Protein 1I6F (pdb70)

B-factor: mean 0.94, std 0.75, range [0.19, 4.69]

Structure (mmCIF, N/CA/C/O backbone):
data_1I6F
#
_entry.id   1I6F
#
_cell.length_a   ?
_cell.length_b   ?
_cell.length_c   ?
_cell.angle_alpha   ?
_cell.angle_beta   ?
_cell.angle_gamma   ?
#
loop_
_atom_site.group_PDB
_atom_site.id
_atom_site.type_symbol
_atom_site.label_atom_id
_atom_site.label_alt_id
_atom_site.label_comp_id
_atom_site.label_asym_id
_atom_site.label_entity_id
_atom_site.label_seq_id
_atom_site.pdbx_PDB_ins_code
_atom_site.Cartn_x
_atom_site.Cartn_y
_atom_site.Cartn_z
_atom_site.occupancy
_atom_site.B_iso_or_equiv
_atom_site.auth_seq_id
_atom_site.auth_comp_id
_atom_site.auth_asym_id
_atom_site.auth_atom_id
_atom_site.pdbx_PDB_model_num
ATOM 1 N N . LYS A 1 1 ? -3.641 10.573 -4.010 1.00 0.57 1 LYS A N 1
ATOM 2 C CA . LYS A 1 1 ? -2.643 9.869 -4.866 1.00 0.45 1 LYS A CA 1
ATOM 3 C C . LYS A 1 1 ? -2.700 8.360 -4.613 1.00 0.38 1 LYS A C 1
ATOM 4 O O . LYS A 1 1 ? -3.157 7.911 -3.581 1.00 0.44 1 LYS A O 1
ATOM 25 N N . ASP A 1 2 ? -2.238 7.574 -5.547 1.00 0.36 2 ASP A N 1
ATOM 26 C CA . ASP A 1 2 ? -2.267 6.095 -5.358 1.00 0.34 2 ASP A CA 1
ATOM 27 C C . ASP A 1 2 ? -0.860 5.574 -5.049 1.00 0.34 2 ASP A C 1
ATOM 28 O O . ASP A 1 2 ? 0.129 6.193 -5.387 1.00 0.47 2 ASP A O 1
ATOM 37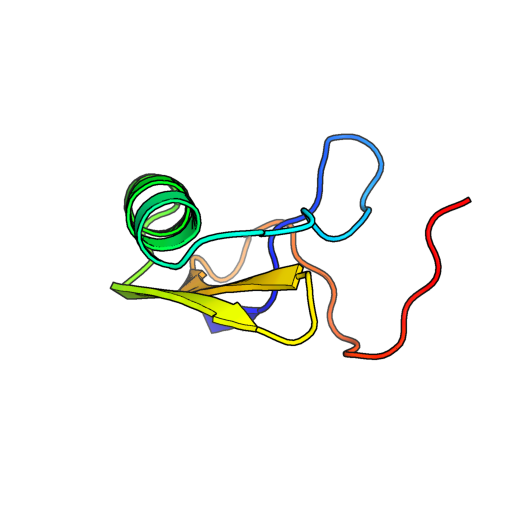 N N . GLY A 1 3 ? -0.765 4.440 -4.410 1.00 0.27 3 GLY A N 1
ATOM 38 C CA . GLY A 1 3 ? 0.577 3.881 -4.081 1.00 0.32 3 GLY A CA 1
ATOM 39 C C . GLY A 1 3 ? 0.424 2.750 -3.063 1.00 0.30 3 GLY A C 1
ATOM 40 O O . GLY A 1 3 ? -0.671 2.327 -2.751 1.00 0.30 3 GLY A O 1
ATOM 44 N N . TYR A 1 4 ? 1.514 2.257 -2.541 1.00 0.32 4 TYR A N 1
ATOM 45 C CA . TYR A 1 4 ? 1.429 1.153 -1.542 1.00 0.32 4 TYR A CA 1
ATOM 46 C C . TYR A 1 4 ? 1.784 1.674 -0.146 1.00 0.34 4 TYR A C 1
ATOM 47 O O . TYR A 1 4 ? 2.752 2.389 0.022 1.00 0.38 4 TYR A O 1
ATOM 65 N N . PRO A 1 5 ? 0.982 1.296 0.812 1.00 0.35 5 PRO A N 1
ATOM 66 C CA . PRO A 1 5 ? 1.210 1.728 2.212 1.00 0.38 5 PRO A CA 1
ATOM 67 C C . PRO A 1 5 ? 2.408 0.987 2.812 1.00 0.37 5 PRO A C 1
ATOM 68 O O . PRO A 1 5 ? 2.624 -0.179 2.548 1.00 0.40 5 PRO A O 1
ATOM 79 N N . VAL A 1 6 ? 3.188 1.655 3.618 1.00 0.38 6 VAL A N 1
ATOM 80 C CA . VAL A 1 6 ? 4.371 0.987 4.233 1.00 0.42 6 VAL A CA 1
ATOM 81 C C . VAL A 1 6 ? 4.227 0.956 5.757 1.00 0.46 6 VAL A C 1
ATOM 82 O O . VAL A 1 6 ? 3.389 1.628 6.325 1.00 0.49 6 VAL A O 1
ATOM 95 N N . ASP A 1 7 ? 5.037 0.180 6.424 1.00 0.52 7 ASP A N 1
ATOM 96 C CA . ASP A 1 7 ? 4.945 0.106 7.910 1.00 0.61 7 ASP A CA 1
ATOM 97 C C . ASP A 1 7 ? 5.852 1.162 8.549 1.00 0.65 7 ASP A C 1
ATOM 98 O O . ASP A 1 7 ? 6.419 1.998 7.873 1.00 0.64 7 ASP A O 1
ATOM 107 N N . SER A 1 8 ? 5.992 1.130 9.846 1.00 0.78 8 SER A N 1
ATOM 108 C CA . SER A 1 8 ? 6.862 2.133 10.526 1.00 0.87 8 SER A CA 1
ATOM 109 C C . SER A 1 8 ? 8.291 2.050 9.981 1.00 0.83 8 SER A C 1
ATOM 110 O O . SER A 1 8 ? 9.094 2.939 10.182 1.00 0.93 8 SER A O 1
ATOM 118 N N . LYS A 1 9 ? 8.612 0.989 9.293 1.00 0.73 9 LYS A N 1
ATOM 119 C CA . LYS A 1 9 ? 9.989 0.851 8.736 1.00 0.75 9 LYS A CA 1
ATOM 120 C C . LYS A 1 9 ? 10.037 1.392 7.305 1.00 0.70 9 LYS A C 1
ATOM 121 O O . LYS A 1 9 ? 11.086 1.734 6.796 1.00 0.83 9 LYS A O 1
ATOM 140 N N . GLY A 1 10 ? 8.910 1.473 6.653 1.00 0.59 10 GLY A N 1
ATOM 141 C CA . GLY A 1 10 ? 8.893 1.992 5.256 1.00 0.60 10 GLY A CA 1
ATOM 142 C C . GLY A 1 10 ? 8.834 0.819 4.275 1.00 0.49 10 GLY A C 1
ATOM 143 O O . GLY A 1 10 ? 9.199 0.942 3.123 1.00 0.58 10 GLY A O 1
ATOM 147 N N . CYS A 1 11 ? 8.377 -0.318 4.723 1.00 0.42 11 CYS A N 1
ATOM 148 C CA . CYS A 1 11 ? 8.295 -1.498 3.814 1.00 0.39 11 CYS A CA 1
ATOM 149 C C . CYS A 1 11 ? 6.856 -1.693 3.329 1.00 0.37 11 CYS A C 1
ATOM 150 O O . CYS A 1 11 ? 5.912 -1.557 4.082 1.00 0.40 11 CYS A O 1
ATOM 157 N N . LYS A 1 12 ? 6.680 -2.011 2.075 1.00 0.42 12 LYS A N 1
ATOM 158 C CA . LYS A 1 12 ? 5.302 -2.214 1.543 1.00 0.45 12 LYS A CA 1
ATOM 159 C C . LYS A 1 12 ? 4.541 -3.217 2.415 1.00 0.42 12 LYS A C 1
ATOM 160 O O . LYS A 1 12 ? 5.096 -4.189 2.888 1.00 0.48 12 LYS A O 1
ATOM 179 N N . LEU A 1 13 ? 3.275 -2.987 2.632 1.00 0.42 13 LEU A N 1
ATOM 180 C CA . LEU A 1 13 ? 2.480 -3.928 3.473 1.00 0.43 13 LEU A CA 1
ATOM 181 C C . LEU A 1 13 ? 2.022 -5.127 2.639 1.00 0.41 13 LEU A C 1
ATOM 182 O O . LEU A 1 13 ? 1.188 -5.004 1.764 1.00 0.50 13 LEU A O 1
ATOM 198 N N . SER A 1 14 ? 2.561 -6.286 2.903 1.00 0.46 14 SER A N 1
ATOM 199 C CA . SER A 1 14 ? 2.156 -7.491 2.124 1.00 0.47 14 SER A CA 1
ATOM 200 C C . SER A 1 14 ? 0.649 -7.725 2.258 1.00 0.46 14 SER A C 1
ATOM 201 O O . SER A 1 14 ? 0.078 -7.565 3.319 1.00 0.59 14 SER A O 1
ATOM 209 N N . CYS A 1 15 ? 0.000 -8.102 1.191 1.00 0.47 15 CYS A N 1
ATOM 210 C CA . CYS A 1 15 ? -1.470 -8.345 1.258 1.00 0.54 15 CYS A CA 1
ATOM 211 C C . CYS A 1 15 ? -1.796 -9.756 0.763 1.00 0.46 15 CYS A C 1
ATOM 212 O O . CYS A 1 15 ? -1.196 -10.251 -0.171 1.00 0.50 15 CYS A O 1
ATOM 219 N N . VAL A 1 16 ? -2.743 -10.408 1.380 1.00 0.49 16 VAL A N 1
ATOM 220 C CA . VAL A 1 16 ? -3.107 -11.786 0.944 1.00 0.57 16 VAL A CA 1
ATOM 221 C C . VAL A 1 16 ? -4.563 -11.823 0.469 1.00 0.51 16 VAL A C 1
ATOM 222 O O . VAL A 1 16 ? -5.000 -12.773 -0.150 1.00 0.69 16 VAL A O 1
ATOM 235 N N . ALA A 1 17 ? -5.315 -10.796 0.755 1.00 0.46 17 ALA A N 1
ATOM 236 C CA . ALA A 1 17 ? -6.742 -10.773 0.320 1.00 0.46 17 ALA A CA 1
ATOM 237 C C . ALA A 1 17 ? -7.156 -9.348 -0.058 1.00 0.42 17 ALA A C 1
ATOM 238 O O . ALA A 1 17 ? -6.606 -8.381 0.431 1.00 0.59 17 ALA A O 1
ATOM 245 N N . ASN A 1 18 ? -8.121 -9.212 -0.926 1.00 0.36 18 ASN A N 1
ATOM 246 C CA . ASN A 1 18 ? -8.568 -7.849 -1.335 1.00 0.36 18 ASN A CA 1
ATOM 247 C C . ASN A 1 18 ? -9.299 -7.163 -0.177 1.00 0.34 18 ASN A C 1
ATOM 248 O O . ASN A 1 18 ? -9.055 -6.012 0.128 1.00 0.44 18 ASN A O 1
ATOM 259 N N . ASN A 1 19 ? -10.192 -7.860 0.470 1.00 0.32 19 ASN A N 1
ATOM 260 C CA . ASN A 1 19 ? -10.937 -7.247 1.607 1.00 0.36 19 ASN A CA 1
ATOM 261 C C . ASN A 1 19 ? -9.959 -6.604 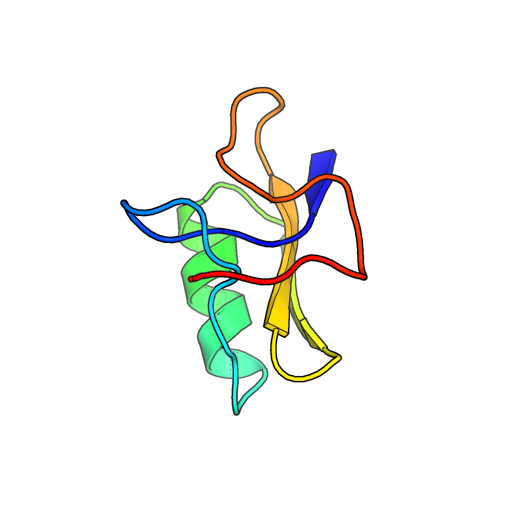2.594 1.00 0.33 19 ASN A C 1
ATOM 262 O O . ASN A 1 19 ? -10.169 -5.503 3.064 1.00 0.40 19 ASN A O 1
ATOM 273 N N . TYR A 1 20 ? -8.890 -7.282 2.913 1.00 0.30 20 TYR A N 1
ATOM 274 C CA . TYR A 1 20 ? -7.901 -6.709 3.870 1.00 0.33 20 TYR A CA 1
ATOM 275 C C . TYR A 1 20 ? -7.468 -5.314 3.411 1.00 0.31 20 TYR A C 1
ATOM 276 O O . TYR A 1 20 ? -7.556 -4.352 4.148 1.00 0.38 20 TYR A O 1
ATOM 294 N N . CYS A 1 21 ? -7.000 -5.197 2.198 1.00 0.32 21 CYS A N 1
ATOM 295 C CA . CYS A 1 21 ? -6.562 -3.863 1.694 1.00 0.33 21 CYS A CA 1
ATOM 296 C C . CYS A 1 21 ? -7.755 -2.907 1.622 1.00 0.31 21 CYS A C 1
ATOM 297 O O . CYS A 1 21 ? -7.654 -1.746 1.966 1.00 0.36 21 CYS A O 1
ATOM 304 N N . ASP A 1 22 ? -8.885 -3.385 1.177 1.00 0.33 22 ASP A N 1
ATOM 305 C CA . ASP A 1 22 ? -10.083 -2.502 1.084 1.00 0.38 22 ASP A CA 1
ATOM 306 C C . ASP A 1 22 ? -10.264 -1.716 2.386 1.00 0.37 22 ASP A C 1
ATOM 307 O O . ASP A 1 22 ? -10.320 -0.503 2.388 1.00 0.40 22 ASP A O 1
ATOM 316 N N . ASN A 1 23 ? -10.357 -2.400 3.494 1.00 0.44 23 ASN A N 1
ATOM 317 C CA . ASN A 1 23 ? -10.534 -1.692 4.794 1.00 0.51 23 ASN A CA 1
ATOM 318 C C . ASN A 1 23 ? -9.322 -0.802 5.082 1.00 0.50 23 ASN A C 1
ATOM 319 O O . ASN A 1 23 ? -9.446 0.393 5.261 1.00 0.55 23 ASN A O 1
ATOM 330 N N . GLN A 1 24 ? -8.151 -1.375 5.128 1.00 0.48 24 GLN A N 1
ATOM 331 C CA . GLN A 1 24 ? -6.932 -0.561 5.404 1.00 0.51 24 GLN A CA 1
ATOM 332 C C . GLN A 1 24 ? -6.942 0.712 4.553 1.00 0.45 24 GLN A C 1
ATOM 333 O O . GLN A 1 24 ? -6.995 1.812 5.066 1.00 0.54 24 GLN A O 1
ATOM 347 N N . CYS A 1 25 ? -6.891 0.571 3.257 1.00 0.34 25 CYS A N 1
ATOM 348 C CA . CYS A 1 25 ? -6.8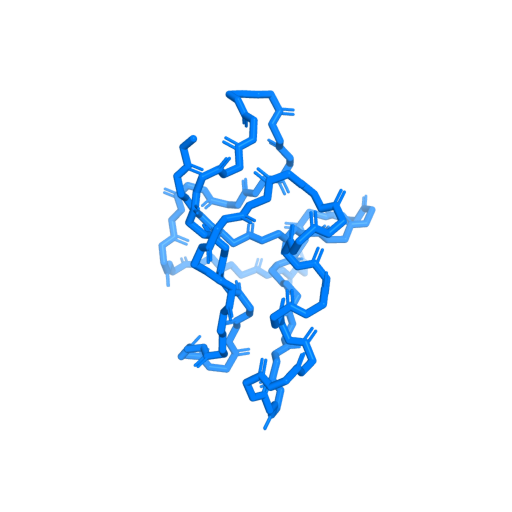98 1.774 2.375 1.00 0.30 25 CYS A CA 1
ATOM 349 C C . CYS A 1 25 ? -8.002 2.741 2.809 1.00 0.34 25 CYS A C 1
ATOM 350 O O . CYS A 1 25 ? -7.765 3.913 3.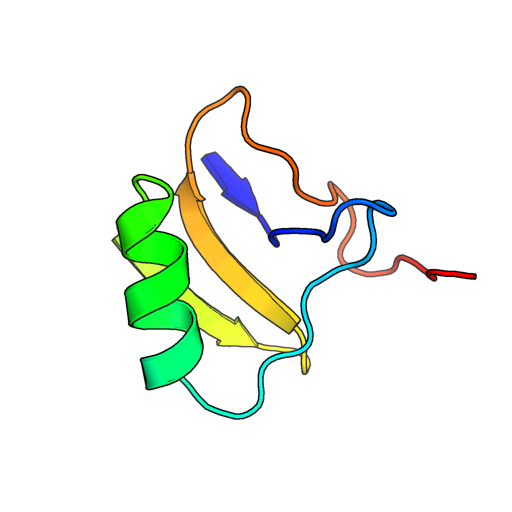027 1.00 0.37 25 CYS A O 1
ATOM 357 N N . LYS A 1 26 ? -9.209 2.261 2.934 1.00 0.39 26 LYS A N 1
ATOM 358 C CA . LYS A 1 26 ? -10.328 3.154 3.353 1.00 0.49 26 LYS A CA 1
ATOM 359 C C . LYS A 1 26 ? -9.903 4.008 4.550 1.00 0.54 26 LYS A C 1
ATOM 360 O O . LYS A 1 26 ? -10.035 5.216 4.542 1.00 0.61 26 LYS A O 1
ATOM 379 N N . MET A 1 27 ? -9.393 3.390 5.581 1.00 0.57 27 MET A N 1
ATOM 380 C CA . MET A 1 27 ? -8.961 4.168 6.777 1.00 0.66 27 MET A CA 1
ATOM 381 C C . MET A 1 27 ? -7.928 5.225 6.376 1.00 0.63 27 MET A C 1
ATOM 382 O O . MET A 1 27 ? -7.824 6.268 6.989 1.00 0.70 27 MET A O 1
ATOM 396 N N . LYS A 1 28 ? -7.164 4.962 5.351 1.00 0.56 28 LYS A N 1
ATOM 397 C CA . LYS A 1 28 ? -6.139 5.953 4.913 1.00 0.57 28 LYS A CA 1
ATOM 398 C C . LYS A 1 28 ? -6.752 6.945 3.921 1.00 0.54 28 LYS A C 1
ATOM 399 O O . LYS A 1 28 ? -6.055 7.603 3.175 1.00 0.60 28 LYS A O 1
ATOM 418 N N . LYS A 1 29 ? -8.052 7.058 3.908 1.00 0.55 29 LYS A N 1
ATOM 419 C CA . LYS A 1 29 ? -8.708 8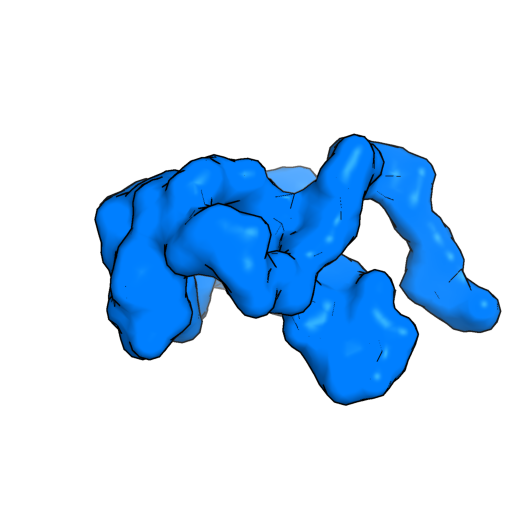.009 2.965 1.00 0.57 29 LYS A CA 1
ATOM 420 C C . LYS A 1 29 ? -8.481 7.560 1.519 1.00 0.50 29 LYS A C 1
ATOM 421 O O . LYS A 1 29 ? -8.270 8.366 0.634 1.00 0.65 29 LYS A O 1
ATOM 440 N N . ALA A 1 30 ? -8.521 6.279 1.272 1.00 0.36 30 ALA A N 1
ATOM 441 C CA . ALA A 1 30 ? -8.306 5.781 -0.117 1.00 0.32 30 ALA A CA 1
ATOM 442 C C . ALA A 1 30 ? -9.622 5.261 -0.702 1.00 0.37 30 ALA A C 1
ATOM 443 O O . ALA A 1 30 ? -10.556 4.961 0.016 1.00 0.47 30 ALA A O 1
ATOM 450 N N . SER A 1 31 ? -9.704 5.152 -2.000 1.00 0.41 31 SER A N 1
ATOM 451 C CA . SER A 1 31 ? -10.960 4.652 -2.628 1.00 0.52 31 SER A CA 1
ATOM 452 C C . SER A 1 31 ? -10.709 3.306 -3.313 1.00 0.46 31 SER A C 1
ATOM 453 O O . SER A 1 31 ? -11.568 2.447 -3.350 1.00 0.58 31 SER A O 1
ATOM 461 N N . GLY A 1 32 ? -9.538 3.115 -3.856 1.00 0.36 32 GLY A N 1
ATOM 462 C CA . GLY A 1 32 ? -9.233 1.825 -4.538 1.00 0.33 32 GLY A CA 1
ATOM 463 C C . GLY A 1 32 ? -8.247 1.019 -3.691 1.00 0.27 32 GLY A C 1
ATOM 464 O O . GLY A 1 32 ? -7.055 1.036 -3.925 1.00 0.25 32 GLY A O 1
ATOM 468 N N . GLY A 1 33 ? -8.733 0.313 -2.707 1.00 0.28 33 GLY A N 1
ATOM 469 C CA . GLY A 1 33 ? -7.822 -0.493 -1.846 1.00 0.26 33 GLY A CA 1
ATOM 470 C C . GLY A 1 33 ? -7.948 -1.972 -2.213 1.00 0.30 33 GLY A C 1
ATOM 471 O O . GLY A 1 33 ? -9.006 -2.560 -2.110 1.00 0.39 33 GLY A O 1
ATOM 475 N N . HIS A 1 34 ? -6.875 -2.581 -2.640 1.00 0.30 34 HIS A N 1
ATOM 476 C CA . HIS A 1 34 ? -6.934 -4.023 -3.013 1.00 0.38 34 HIS A CA 1
ATOM 477 C C . HIS A 1 34 ? -5.545 -4.657 -2.898 1.00 0.38 34 HIS A C 1
ATOM 478 O O . HIS A 1 34 ? -4.557 -3.978 -2.698 1.00 0.46 34 HIS A O 1
ATOM 492 N N . CYS A 1 35 ? -5.461 -5.953 -3.024 1.00 0.35 35 CYS A N 1
ATOM 493 C CA . CYS A 1 35 ? -4.136 -6.628 -2.922 1.00 0.35 35 CYS A CA 1
ATOM 494 C C . CYS A 1 35 ? -3.557 -6.870 -4.319 1.00 0.39 35 CYS A C 1
ATOM 495 O O . CYS A 1 35 ? -4.205 -7.428 -5.182 1.00 0.52 35 CYS A O 1
ATOM 502 N N . TYR A 1 36 ? -2.342 -6.453 -4.548 1.00 0.39 36 TYR A N 1
ATOM 503 C CA . TYR A 1 36 ? -1.723 -6.660 -5.890 1.00 0.46 36 TYR A CA 1
ATOM 504 C C . TYR A 1 36 ? -0.217 -6.896 -5.747 1.00 0.43 36 TYR A C 1
ATOM 505 O O . TYR A 1 36 ? 0.443 -6.280 -4.933 1.00 0.45 36 TYR A O 1
ATOM 523 N N . ALA A 1 37 ? 0.331 -7.782 -6.532 1.00 0.47 37 ALA A N 1
ATOM 524 C CA . ALA A 1 37 ? 1.794 -8.056 -6.440 1.00 0.50 37 ALA A CA 1
ATOM 525 C C . ALA A 1 37 ? 2.177 -8.407 -5.000 1.00 0.45 37 ALA A C 1
ATOM 526 O O . ALA A 1 37 ? 3.220 -8.016 -4.513 1.00 0.48 37 ALA A O 1
ATOM 533 N N . MET A 1 38 ? 1.343 -9.140 -4.316 1.00 0.42 38 MET A N 1
ATOM 534 C CA . MET A 1 38 ? 1.661 -9.515 -2.908 1.00 0.42 38 MET A CA 1
ATOM 535 C C . MET A 1 38 ? 1.837 -8.256 -2.053 1.00 0.37 38 MET A C 1
ATOM 536 O O . MET A 1 38 ? 2.349 -8.309 -0.953 1.00 0.41 38 MET A O 1
ATOM 550 N N . SER A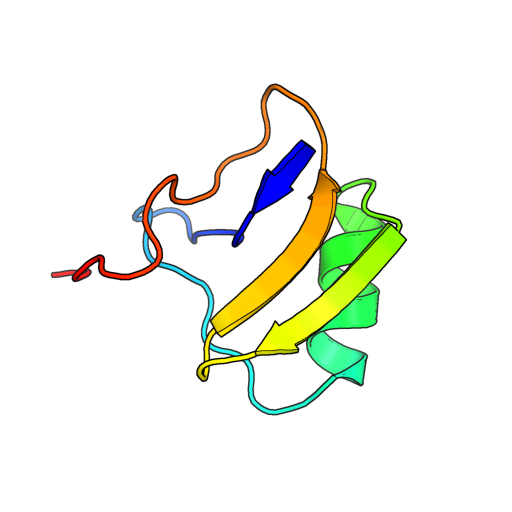 1 39 ? 1.416 -7.126 -2.552 1.00 0.36 39 SER A N 1
ATOM 551 C CA . SER A 1 39 ? 1.560 -5.866 -1.767 1.00 0.38 39 SER A CA 1
ATOM 552 C C . SER A 1 39 ? 0.237 -5.095 -1.759 1.00 0.34 39 SER A C 1
ATOM 553 O O . SER A 1 39 ? -0.470 -5.045 -2.745 1.00 0.37 39 SER A O 1
ATOM 561 N N . CYS A 1 40 ? -0.102 -4.492 -0.652 1.00 0.33 40 CYS A N 1
ATOM 562 C CA . CYS A 1 40 ? -1.379 -3.725 -0.582 1.00 0.31 40 CYS A CA 1
ATOM 563 C C . CYS A 1 40 ? -1.262 -2.429 -1.389 1.00 0.30 40 CYS A C 1
ATOM 564 O O . CYS A 1 40 ? -0.226 -1.795 -1.417 1.00 0.37 40 CYS A O 1
ATOM 571 N N . TYR A 1 41 ? -2.317 -2.032 -2.046 1.00 0.30 41 TYR A N 1
ATOM 572 C CA . TYR A 1 41 ? -2.266 -0.777 -2.851 1.00 0.30 41 TYR A CA 1
ATOM 573 C C . TYR A 1 41 ? -3.579 -0.003 -2.707 1.00 0.27 41 TYR A C 1
ATOM 574 O O . TYR A 1 41 ? -4.649 -0.528 -2.940 1.00 0.39 41 TYR A O 1
ATOM 592 N N . CYS A 1 42 ? -3.505 1.243 -2.324 1.00 0.19 42 CYS A N 1
ATOM 593 C CA . CYS A 1 42 ? -4.749 2.049 -2.166 1.00 0.19 42 CYS A CA 1
ATOM 594 C C . CYS A 1 42 ? -4.818 3.133 -3.245 1.00 0.22 42 CYS A C 1
ATOM 595 O O . CYS A 1 42 ? -3.816 3.697 -3.636 1.00 0.27 42 CYS A O 1
ATOM 602 N N . GLU A 1 43 ? -5.994 3.429 -3.727 1.00 0.25 43 GLU A N 1
ATOM 603 C CA . GLU A 1 43 ? -6.125 4.477 -4.780 1.00 0.31 43 GLU A CA 1
ATOM 604 C C . GLU A 1 43 ? -6.877 5.691 -4.227 1.00 0.33 43 GLU A C 1
ATOM 605 O O . GLU A 1 43 ? -8.068 5.639 -3.988 1.00 0.40 43 GLU A O 1
ATOM 617 N N . GLY A 1 44 ? -6.192 6.782 -4.020 1.00 0.33 44 GLY A N 1
ATOM 618 C CA . GLY A 1 44 ? -6.868 7.996 -3.483 1.00 0.38 44 GLY A CA 1
ATOM 619 C C . GLY A 1 44 ? -6.202 8.413 -2.170 1.00 0.37 44 GLY A C 1
ATOM 620 O O . GLY A 1 44 ? -6.706 9.246 -1.444 1.00 0.49 44 GLY A O 1
ATOM 624 N N . LEU A 1 45 ? -5.071 7.839 -1.860 1.00 0.31 45 LEU A N 1
ATOM 625 C CA . LEU A 1 45 ? -4.373 8.203 -0.594 1.00 0.35 45 LEU A CA 1
ATOM 626 C C . LEU A 1 45 ? -4.076 9.705 -0.566 1.00 0.42 45 LEU A C 1
ATOM 627 O O . LEU A 1 45 ? -4.157 10.373 -1.578 1.00 0.45 45 LEU A O 1
ATOM 643 N N . PRO A 1 46 ? -3.739 10.184 0.600 1.00 0.51 46 PRO A N 1
ATOM 644 C CA . PRO A 1 46 ? -3.423 11.623 0.772 1.00 0.62 46 PRO A CA 1
ATOM 645 C C . PRO A 1 46 ? -2.061 11.949 0.151 1.00 0.62 46 PRO A C 1
ATOM 646 O O . PRO A 1 46 ? -1.172 11.122 0.112 1.00 0.64 46 PRO A O 1
ATOM 657 N N . GLU A 1 47 ? -1.892 13.149 -0.333 1.00 0.69 47 GLU A N 1
ATOM 658 C CA . GLU A 1 47 ? -0.588 13.526 -0.951 1.00 0.75 47 GLU A CA 1
ATOM 659 C C . GLU A 1 47 ? 0.542 13.390 0.074 1.00 0.78 47 GLU A C 1
ATOM 660 O O . GLU A 1 47 ? 1.707 13.392 -0.269 1.00 0.87 47 GLU A O 1
ATOM 672 N N . ASN A 1 48 ? 0.206 13.273 1.329 1.00 0.77 48 ASN A N 1
ATOM 673 C CA . ASN A 1 48 ? 1.262 13.137 2.374 1.00 0.85 48 ASN A CA 1
ATOM 674 C C . ASN A 1 48 ? 1.218 11.737 2.992 1.00 0.72 48 ASN A C 1
ATOM 675 O O . ASN A 1 48 ? 1.671 11.522 4.098 1.00 0.74 48 ASN A O 1
ATOM 686 N N . ALA A 1 49 ? 0.675 10.783 2.285 1.00 0.61 49 ALA A N 1
ATOM 687 C CA . ALA A 1 49 ? 0.603 9.398 2.833 1.00 0.56 49 ALA A CA 1
ATOM 688 C C . ALA A 1 49 ? 1.988 8.746 2.805 1.00 0.44 49 ALA A C 1
ATOM 689 O O . ALA A 1 49 ? 2.860 9.150 2.063 1.00 0.41 49 ALA A O 1
ATOM 696 N N . LYS A 1 50 ? 2.195 7.739 3.609 1.00 0.54 50 LYS A N 1
ATOM 697 C CA . LYS A 1 50 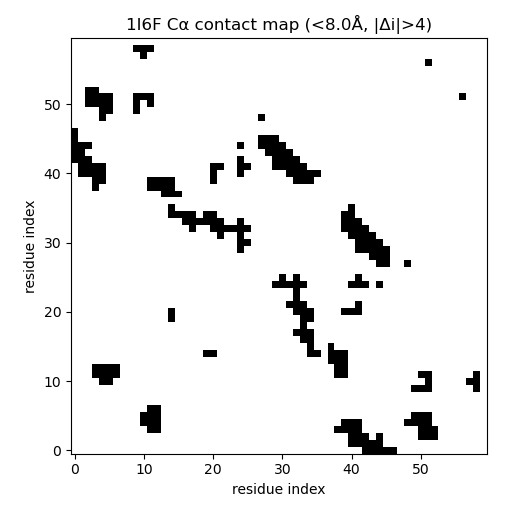? 3.524 7.062 3.629 1.00 0.60 50 LYS A CA 1
ATOM 698 C C . LYS A 1 50 ? 3.495 5.815 2.740 1.00 0.53 50 LYS A C 1
ATOM 699 O O . LYS A 1 50 ? 3.106 4.746 3.167 1.00 0.55 50 LYS A O 1
ATOM 718 N N . VAL A 1 51 ? 3.904 5.944 1.508 1.00 0.51 51 VAL A N 1
ATOM 719 C CA . VAL A 1 51 ? 3.900 4.765 0.594 1.00 0.45 51 VAL A CA 1
ATOM 720 C C . VAL A 1 51 ? 5.196 4.722 -0.220 1.00 0.49 51 VAL A C 1
ATOM 721 O O . VAL A 1 51 ? 5.975 5.655 -0.214 1.00 0.56 51 VAL A O 1
ATOM 734 N N . SER A 1 52 ? 5.434 3.646 -0.919 1.00 0.47 52 SER A N 1
ATOM 735 C CA . SER A 1 52 ? 6.680 3.546 -1.732 1.00 0.54 52 SER A CA 1
ATOM 736 C C . SER A 1 52 ? 6.428 4.060 -3.152 1.00 0.55 52 SER A C 1
ATOM 737 O O . SER A 1 52 ? 5.438 3.732 -3.775 1.00 0.62 52 SER A O 1
ATOM 745 N N . ASP A 1 53 ? 7.317 4.863 -3.668 1.00 0.67 53 ASP A N 1
ATOM 746 C CA . ASP A 1 53 ? 7.128 5.397 -5.047 1.00 0.72 53 ASP A CA 1
ATOM 747 C C . ASP A 1 53 ? 7.814 4.484 -6.067 1.00 0.76 53 ASP A C 1
ATOM 748 O O . ASP A 1 53 ? 8.271 4.926 -7.102 1.00 0.83 53 ASP A O 1
ATOM 757 N N . SER A 1 54 ? 7.888 3.212 -5.782 1.00 0.78 54 SER A N 1
ATOM 758 C CA . SER A 1 54 ? 8.544 2.272 -6.735 1.00 0.89 54 SER A CA 1
ATOM 759 C C . SER A 1 54 ? 7.929 0.876 -6.609 1.00 0.81 54 SER A C 1
ATOM 760 O O . SER A 1 54 ? 7.781 0.348 -5.524 1.00 0.78 54 SER A O 1
ATOM 768 N N . ALA A 1 55 ? 7.568 0.274 -7.709 1.00 0.96 55 ALA A N 1
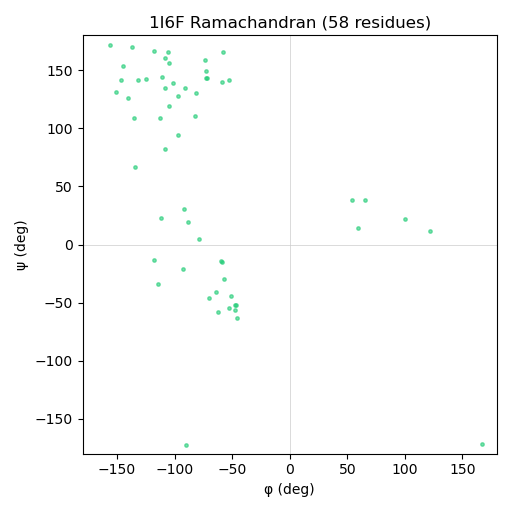ATOM 769 C CA . ALA A 1 55 ? 6.962 -1.087 -7.651 1.00 1.02 55 ALA A CA 1
ATOM 770 C C . ALA A 1 55 ? 8.054 -2.145 -7.466 1.00 1.16 55 ALA A C 1
ATOM 771 O O . ALA A 1 55 ? 7.790 -3.331 -7.477 1.00 1.43 55 ALA A O 1
ATOM 778 N N . THR A 1 56 ? 9.278 -1.725 -7.297 1.00 1.13 56 THR A N 1
ATOM 779 C CA . THR A 1 56 ? 10.384 -2.707 -7.112 1.00 1.42 56 THR A CA 1
ATOM 780 C C . THR A 1 56 ? 11.286 -2.275 -5.952 1.00 1.49 56 THR A C 1
ATOM 781 O O . THR A 1 56 ? 12.435 -1.930 -6.143 1.00 1.95 56 THR A O 1
ATOM 792 N N . ASN A 1 57 ? 10.774 -2.293 -4.752 1.00 1.38 57 ASN A N 1
ATOM 793 C CA . ASN A 1 57 ? 11.603 -1.884 -3.582 1.00 1.56 57 ASN A CA 1
ATOM 794 C C . ASN A 1 57 ? 12.021 -3.115 -2.773 1.00 1.01 57 ASN A C 1
ATOM 795 O O . ASN A 1 57 ? 11.484 -4.192 -2.942 1.00 1.28 57 ASN A O 1
ATOM 806 N N . ILE A 1 58 ? 12.975 -2.964 -1.896 1.00 1.34 58 ILE A N 1
ATOM 807 C CA . ILE A 1 58 ? 13.426 -4.127 -1.077 1.00 1.65 58 ILE A CA 1
ATOM 808 C C . ILE A 1 58 ? 13.587 -3.712 0.388 1.00 1.49 58 ILE A C 1
ATOM 809 O O . ILE A 1 58 ? 14.493 -2.984 0.741 1.00 2.01 58 ILE A O 1
ATOM 825 N N . CYS A 1 59 ? 12.713 -4.169 1.243 1.00 1.09 59 CYS A N 1
ATOM 826 C CA . CYS A 1 59 ? 12.817 -3.800 2.684 1.00 1.20 59 CYS A CA 1
ATOM 827 C C . CYS A 1 59 ? 13.855 -4.683 3.382 1.00 1.56 59 CYS A C 1
ATOM 828 O O . CYS A 1 59 ? 13.835 -5.892 3.265 1.00 2.00 59 CYS A O 1
ATOM 835 N N . GLY A 1 60 ? 14.761 -4.088 4.108 1.00 1.98 60 GLY A N 1
ATOM 836 C CA . GLY A 1 60 ? 15.798 -4.894 4.813 1.00 2.52 60 GLY A CA 1
ATOM 837 C C . GLY A 1 60 ? 17.094 -4.086 4.912 1.00 3.08 60 GLY A C 1
ATOM 838 O O . GLY A 1 60 ? 17.067 -2.917 4.566 1.00 3.49 60 GLY A O 1
#

InterPro domains:
  IPR002061 Scorpion long chain toxin/defensin [PF00537] (1-48)
  IPR003614 Knottins-like [SM00505] (1-46)
  IPR018218 Scorpion long chain toxin [PR00285] (10-17)
  IPR018218 Scorpion long chain toxin [PR00285] (18-25)
  IPR018218 Scorpion long chain toxin [PR00285] (29-39)
  IPR018218 Scorpion long chain toxin [PR00285] (39-52)
  IPR036574 Knottin, scorpion toxin-like superfamily [G3DSA:3.30.30.10] (1-59)
  IPR036574 Knottin, scorpion toxin-like superfamily [SSF57095] (1-59)
  IPR044062 LCN-type cysteine-stabilized alpha/beta (CS-alpha/beta) domain [PS51863] (1-59)

Foldseek 3Di:
DKAFAADPQLHFAFDDFFVVQCVVLVVQVFHRWGHDPRGIMGHGGDPPGRHDPDPDDDRD

CATH classification: 3.30.30.10

Secondary structure (DSSP, 8-state):
-EEEEB-TTS-B-B-S-HHHHHHHHHHTT-S--EEETTEEEEES--TT--EES-SS----

Organism: Centruroides sculpturatus (NCBI:txid218467)

Radius of gyration: 10.13 Å; Cα contacts (8 Å, |Δi|>4): 132; chains: 1; bounding box: 27×25×18 Å

Solvent-accessible surface area: 4140 Å² total; per-residue (Å²): 91,68,6,44,4,22,60,124,158,33,13,39,51,85,9,140,35,96,106,83,0,80,95,41,1,149,139,79,163,15,102,18,12,57,30,150,78,163,10,0,42,0,85,35,3,40,162,131,19,131,34,19,147,47,81,120,47,158,68,121

Sequence (60 aa):
KDGYPVDSKGCKLSCVANNYCDNQCKMKKASGGHCYAMSCYCEGLPENAKVSDSATNICG

Nearest PDB structures (foldseek):
  1i6f-assembly1_A  TM=1.017E+00  e=8.450E-13  Centruroides sculpturatus
  1i6g-assembly1_A  TM=9.755E-01  e=8.468E-11  Centruroides sculpturatus
  1nh5-assembly1_A  TM=8.023E-01  e=3.018E-08  Centruroides exilicauda
  1zut-assembly1_A  TM=8.141E-01  e=1.041E-04  Olivierus martensii
  1omy-assembly1_A  TM=8.725E-01  e=3.464E-04  Olivierus martensii